Protein AF-A0A355UXX9-F1 (afdb_monomer_lite)

Radius of gyration: 16.32 Å; chains: 1; bounding box: 38×31×41 Å

pLDDT: mean 94.48, std 7.24, range [66.12, 98.5]

Secondary structure (DSSP, 8-state):
-EE-TTS-EE--------SS--------------TT--EEEEEEE-SS--BTTB-TT--EEEEEEEGGGSS---SS--S----S--

Foldseek 3Di:
DDADPVGDDDDDDDDDDDPDPDDDPDDDDDDDDDPVPFKDKDFAWAPAWADPVGGPVTDTGIDMDTPVVQADPDPDDDDGRDTPPD

Structure (mmCIF, N/CA/C/O backbone):
data_AF-A0A355UXX9-F1
#
_entry.id   AF-A0A355UXX9-F1
#
loop_
_atom_site.group_PDB
_atom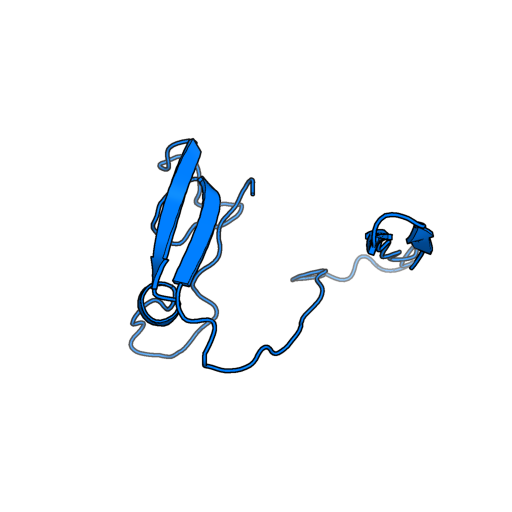_site.id
_atom_site.type_symbol
_atom_site.label_atom_id
_atom_site.label_alt_id
_atom_site.label_comp_id
_atom_site.label_asym_id
_atom_site.label_entity_id
_atom_site.label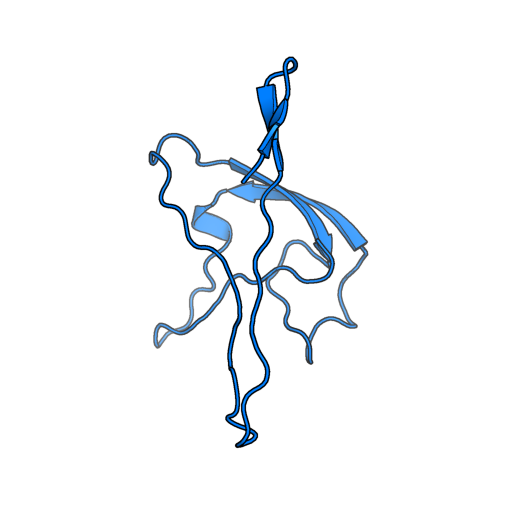_seq_id
_atom_site.pdbx_PDB_ins_code
_atom_site.Cartn_x
_atom_site.Cartn_y
_atom_site.Cartn_z
_atom_site.occupancy
_atom_site.B_iso_or_equiv
_atom_site.auth_seq_id
_atom_site.auth_comp_id
_atom_site.auth_asym_id
_atom_site.auth_atom_id
_atom_site.pdbx_PDB_model_num
ATOM 1 N N . TYR A 1 1 ? -15.058 -4.997 -16.016 1.00 93.12 1 TYR A N 1
ATOM 2 C CA . TYR A 1 1 ? -15.329 -5.672 -14.728 1.00 93.12 1 TYR A CA 1
ATOM 3 C C . TYR A 1 1 ? -16.385 -6.754 -14.942 1.00 93.12 1 TYR A C 1
ATOM 5 O O . TYR A 1 1 ? -17.033 -6.745 -15.984 1.00 93.12 1 TYR A O 1
ATOM 13 N N . LYS A 1 2 ? -16.547 -7.692 -14.004 1.00 97.81 2 LYS A N 1
ATOM 14 C CA . LYS A 1 2 ? -17.612 -8.709 -14.000 1.00 97.81 2 LYS A CA 1
ATOM 15 C C . LYS A 1 2 ? -18.252 -8.761 -12.613 1.00 97.81 2 LYS A C 1
ATOM 17 O O . LYS A 1 2 ? -17.520 -8.877 -11.638 1.00 97.81 2 LYS A O 1
ATOM 22 N N . ILE A 1 3 ? -19.579 -8.678 -12.548 1.00 98.06 3 ILE A N 1
ATOM 23 C CA . ILE A 1 3 ? -20.357 -8.740 -11.302 1.00 98.06 3 ILE A CA 1
ATOM 24 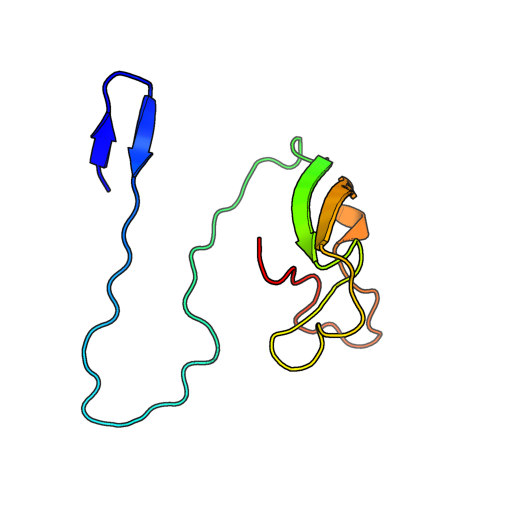C C . ILE A 1 3 ? -20.970 -10.137 -11.182 1.00 98.06 3 ILE A C 1
ATOM 26 O O . ILE A 1 3 ? -21.484 -10.674 -12.166 1.00 98.06 3 ILE A O 1
ATOM 30 N N . TYR A 1 4 ? -20.898 -10.725 -9.994 1.00 98.19 4 TYR A N 1
ATOM 31 C CA . TYR A 1 4 ? -21.469 -12.032 -9.678 1.00 98.19 4 TYR A CA 1
ATOM 32 C C . TYR A 1 4 ? -22.721 -11.888 -8.804 1.00 98.19 4 TYR A C 1
ATOM 34 O O . TYR A 1 4 ? -22.923 -10.873 -8.142 1.00 98.19 4 TYR A O 1
ATOM 42 N N . GLY A 1 5 ? -23.572 -12.920 -8.780 1.00 98.38 5 GLY A N 1
ATOM 43 C CA . GLY A 1 5 ? -24.834 -12.896 -8.022 1.00 98.38 5 GLY A CA 1
ATOM 44 C C . GLY A 1 5 ? -24.671 -12.793 -6.499 1.00 98.38 5 GLY A C 1
ATOM 45 O O . GLY A 1 5 ? -25.636 -12.494 -5.809 1.00 98.38 5 GLY A O 1
ATOM 46 N N . ASN A 1 6 ? -23.461 -13.012 -5.978 1.00 98.00 6 ASN A N 1
ATOM 47 C CA . ASN A 1 6 ? -23.106 -12.854 -4.564 1.00 98.00 6 ASN A CA 1
ATOM 48 C C . ASN A 1 6 ? -22.600 -11.439 -4.212 1.00 98.00 6 ASN A C 1
ATOM 50 O O . ASN A 1 6 ? -22.168 -11.221 -3.085 1.00 98.00 6 ASN A O 1
ATOM 54 N N . GLY A 1 7 ? -22.607 -10.498 -5.164 1.00 97.69 7 GLY A N 1
ATOM 55 C CA . GLY A 1 7 ? -22.112 -9.134 -4.965 1.00 97.69 7 GLY A CA 1
ATOM 56 C C . GLY A 1 7 ? -20.606 -8.949 -5.186 1.00 97.69 7 GLY A C 1
ATOM 57 O O . GLY A 1 7 ? -20.126 -7.823 -5.094 1.00 97.69 7 GLY A O 1
ATOM 58 N N . GLU A 1 8 ? -19.851 -10.003 -5.522 1.00 97.88 8 GLU A N 1
ATOM 59 C CA . GLU A 1 8 ? -18.431 -9.876 -5.874 1.00 97.88 8 GLU A CA 1
ATOM 60 C C . GLU A 1 8 ? -18.261 -9.142 -7.214 1.00 97.88 8 GLU A C 1
ATOM 62 O O . GLU A 1 8 ? -18.944 -9.441 -8.202 1.00 97.88 8 GLU A O 1
ATOM 67 N N . ILE A 1 9 ? -17.308 -8.206 -7.268 1.00 97.69 9 ILE A N 1
ATOM 68 C CA . ILE A 1 9 ? -16.919 -7.498 -8.490 1.00 97.69 9 ILE A CA 1
ATOM 69 C C . ILE A 1 9 ? -15.479 -7.862 -8.838 1.00 97.69 9 ILE A C 1
ATOM 71 O O . ILE A 1 9 ? -14.533 -7.444 -8.178 1.00 97.69 9 ILE A O 1
ATOM 75 N N . LYS A 1 10 ? -15.296 -8.588 -9.940 1.00 97.56 10 LYS A N 1
ATOM 76 C CA . LYS A 1 10 ? -13.973 -8.901 -10.479 1.00 97.56 10 LYS A CA 1
ATOM 77 C C . LYS A 1 10 ? -13.514 -7.819 -11.446 1.00 97.56 10 LYS A C 1
ATOM 79 O O . LYS A 1 10 ? -14.154 -7.566 -12.475 1.00 97.56 10 LYS A O 1
ATOM 84 N N . ILE A 1 11 ? -12.367 -7.221 -11.151 1.00 96.31 11 ILE A N 1
ATOM 85 C CA . ILE A 1 11 ? -11.728 -6.199 -11.981 1.00 96.31 11 ILE A CA 1
ATOM 86 C C . ILE A 1 11 ? -10.503 -6.810 -12.672 1.00 96.31 11 ILE A C 1
ATOM 88 O O . ILE A 1 11 ? -9.848 -7.701 -12.138 1.00 96.31 11 ILE A O 1
ATOM 92 N N . LYS A 1 12 ? -10.240 -6.381 -13.907 1.00 96.06 12 LYS A N 1
ATOM 93 C CA . LYS A 1 12 ? -9.043 -6.731 -14.673 1.00 96.06 12 LYS A CA 1
ATOM 94 C C . LYS A 1 12 ? -8.540 -5.463 -15.340 1.00 96.06 12 LYS A C 1
ATOM 96 O O . LYS A 1 12 ? -9.332 -4.790 -15.999 1.00 96.06 12 LYS A O 1
ATOM 101 N N . LEU A 1 13 ? -7.256 -5.180 -15.179 1.00 94.19 13 LEU A N 1
ATOM 102 C CA . LEU A 1 13 ? -6.552 -4.152 -15.928 1.00 94.19 13 LEU A CA 1
ATOM 103 C C . LEU A 1 13 ? -5.684 -4.843 -16.973 1.00 94.19 13 LEU A C 1
ATOM 105 O O . LEU A 1 13 ? -5.144 -5.920 -16.722 1.00 94.19 13 LEU A O 1
ATOM 109 N N . TYR A 1 14 ? -5.589 -4.236 -18.147 1.00 92.06 14 TYR A N 1
ATOM 110 C CA . TYR A 1 14 ? -4.714 -4.688 -19.216 1.00 92.06 14 TYR A CA 1
ATOM 111 C C . TYR A 1 14 ? -3.849 -3.510 -19.632 1.00 92.06 14 TYR A C 1
ATOM 113 O O . TYR A 1 14 ? -4.375 -2.450 -19.970 1.00 92.06 14 TYR A O 1
ATOM 121 N N . PHE A 1 15 ? -2.540 -3.713 -19.593 1.00 86.81 15 PHE A N 1
ATOM 122 C CA . PHE A 1 15 ? -1.569 -2.819 -20.193 1.00 86.81 15 PHE A CA 1
ATOM 123 C C . PHE A 1 15 ? -1.038 -3.512 -21.448 1.00 86.81 15 PHE A C 1
ATOM 125 O O . PHE A 1 15 ? -0.624 -4.669 -21.382 1.00 86.81 15 PHE A O 1
ATOM 132 N N . GLY A 1 16 ? -1.168 -2.852 -22.600 1.00 83.94 16 GLY A N 1
ATOM 133 C CA . GLY A 1 16 ? -0.776 -3.414 -23.891 1.00 83.94 16 GLY A CA 1
ATOM 134 C C . GLY A 1 16 ? 0.734 -3.399 -24.111 1.00 83.94 16 GLY A C 1
ATOM 135 O O . GLY A 1 16 ? 1.487 -2.841 -23.318 1.00 83.94 16 GLY A O 1
ATOM 136 N N . ASN A 1 17 ? 1.167 -3.997 -25.220 1.00 77.00 17 ASN A N 1
ATOM 137 C CA . ASN A 1 17 ? 2.563 -3.922 -25.640 1.00 77.00 17 ASN A CA 1
ATOM 138 C C . ASN A 1 17 ? 2.899 -2.481 -26.050 1.00 77.00 17 ASN A C 1
ATOM 140 O O . ASN A 1 17 ? 2.208 -1.911 -26.896 1.00 77.00 17 ASN A O 1
ATOM 144 N N . CYS A 1 18 ? 3.965 -1.925 -25.480 1.00 71.75 18 CYS A N 1
ATOM 145 C CA . CYS A 1 18 ? 4.594 -0.702 -25.970 1.00 71.75 18 CYS A CA 1
ATOM 146 C C . CYS A 1 18 ? 5.782 -1.079 -26.860 1.00 71.75 18 CYS A C 1
ATOM 148 O O . CYS A 1 18 ? 6.596 -1.914 -26.474 1.00 71.75 18 CYS A O 1
ATOM 150 N N . GLU A 1 19 ? 5.869 -0.476 -28.047 1.00 69.62 19 GLU A N 1
ATOM 151 C CA . GLU A 1 19 ? 6.995 -0.678 -28.975 1.00 69.62 19 GLU A CA 1
ATOM 152 C C . GLU A 1 19 ? 8.284 0.009 -28.491 1.00 69.62 19 GLU A C 1
ATOM 154 O O . GLU A 1 19 ? 9.380 -0.393 -28.872 1.00 69.62 19 GLU A O 1
ATOM 159 N N . GLU A 1 20 ? 8.155 0.994 -27.600 1.00 70.12 20 GLU A N 1
ATOM 160 C CA . GLU A 1 20 ? 9.259 1.624 -26.878 1.00 70.12 20 GLU A CA 1
ATOM 161 C C . GLU A 1 20 ? 9.186 1.239 -25.393 1.00 70.12 20 GLU A C 1
ATOM 163 O O . GLU A 1 20 ? 8.136 1.381 -24.758 1.00 70.12 20 GLU A O 1
ATOM 168 N N . GLU A 1 21 ? 10.299 0.770 -24.818 1.00 66.12 21 GLU A N 1
ATOM 169 C CA . GLU A 1 21 ? 10.437 0.604 -23.366 1.00 66.12 21 GLU A CA 1
ATOM 170 C C . GLU A 1 21 ? 10.407 1.985 -22.694 1.00 66.12 21 GLU A C 1
ATOM 172 O O . GLU A 1 21 ? 11.428 2.631 -22.468 1.00 66.12 21 GLU A O 1
ATOM 177 N N . SER A 1 22 ? 9.206 2.464 -22.386 1.00 70.75 22 SER A N 1
ATOM 178 C CA . SER A 1 22 ? 9.011 3.611 -21.508 1.00 70.75 22 SER A CA 1
ATOM 179 C C . SER A 1 22 ? 9.030 3.138 -20.054 1.00 70.75 22 SER A C 1
ATOM 181 O O . SER A 1 22 ? 8.367 2.159 -19.704 1.00 70.75 22 SER A O 1
ATOM 183 N N . PHE A 1 23 ? 9.787 3.825 -19.194 1.00 80.19 23 PHE A N 1
ATOM 184 C CA . PHE A 1 23 ? 9.788 3.553 -17.758 1.00 80.19 23 PHE A CA 1
ATOM 185 C C . PHE A 1 23 ? 8.408 3.887 -17.174 1.00 80.19 23 PHE A C 1
ATOM 187 O O . PHE A 1 23 ? 8.044 5.058 -17.058 1.00 80.19 23 PHE A O 1
ATOM 194 N N . MET A 1 24 ? 7.638 2.858 -16.815 1.00 87.12 24 MET A N 1
ATOM 195 C CA . MET A 1 24 ? 6.342 3.009 -16.158 1.00 87.12 24 MET A CA 1
ATOM 196 C C . MET A 1 24 ? 6.538 2.996 -14.634 1.00 87.12 24 MET A C 1
ATOM 198 O O . MET A 1 24 ? 6.880 1.946 -14.091 1.00 87.12 24 MET A O 1
ATOM 202 N N . PRO A 1 25 ? 6.338 4.131 -13.938 1.00 88.25 25 PRO A N 1
ATOM 203 C CA . PRO A 1 25 ? 6.609 4.224 -12.504 1.00 88.25 25 PRO A CA 1
ATOM 204 C C . PRO A 1 25 ? 5.598 3.450 -11.647 1.00 88.25 25 PRO A C 1
ATOM 206 O O . PRO A 1 25 ? 5.988 2.865 -10.642 1.00 88.25 25 PRO A O 1
ATOM 209 N N . ASP A 1 26 ? 4.321 3.436 -12.040 1.00 90.88 26 ASP A N 1
ATOM 210 C CA . ASP A 1 26 ? 3.252 2.700 -11.359 1.00 90.88 26 ASP A CA 1
ATOM 211 C C . ASP A 1 26 ? 2.133 2.327 -12.349 1.00 90.88 26 ASP A C 1
ATOM 213 O O . ASP A 1 26 ? 1.872 3.047 -13.318 1.00 90.88 26 ASP A O 1
ATOM 217 N N . PHE A 1 27 ? 1.467 1.200 -12.097 1.00 92.31 27 PHE A N 1
ATOM 218 C CA . PHE A 1 27 ? 0.302 0.719 -12.830 1.00 92.31 27 PHE A CA 1
ATOM 219 C C . PHE A 1 27 ? -0.782 0.258 -11.850 1.00 92.31 27 PHE A C 1
ATOM 221 O O . PHE A 1 27 ? -0.831 -0.903 -11.439 1.00 92.31 27 PHE A O 1
ATOM 228 N N . ALA A 1 28 ? -1.675 1.183 -11.497 1.00 94.00 28 ALA A N 1
ATOM 229 C CA . ALA A 1 28 ? -2.615 1.005 -10.398 1.00 94.00 28 ALA A CA 1
ATOM 230 C C . ALA A 1 28 ? -4.035 1.508 -10.708 1.00 94.00 28 ALA A C 1
ATOM 232 O O . ALA A 1 28 ? -4.320 2.118 -11.742 1.00 94.00 28 ALA A O 1
ATOM 233 N N . MET A 1 29 ? -4.946 1.250 -9.766 1.00 95.38 29 MET A N 1
ATOM 234 C CA . MET A 1 29 ? -6.264 1.878 -9.688 1.00 95.38 29 MET A CA 1
ATOM 235 C C . MET A 1 29 ? -6.319 2.831 -8.501 1.00 95.38 29 MET A C 1
ATOM 237 O O . MET A 1 29 ? -5.819 2.509 -7.429 1.00 95.38 29 MET A O 1
ATOM 241 N N . VAL A 1 30 ? -7.030 3.949 -8.661 1.00 96.44 30 VAL A N 1
ATOM 242 C CA . VAL A 1 30 ? -7.276 4.909 -7.579 1.00 96.44 30 VAL A CA 1
ATOM 243 C C . VAL A 1 30 ? -8.778 5.116 -7.407 1.00 96.44 30 VAL A 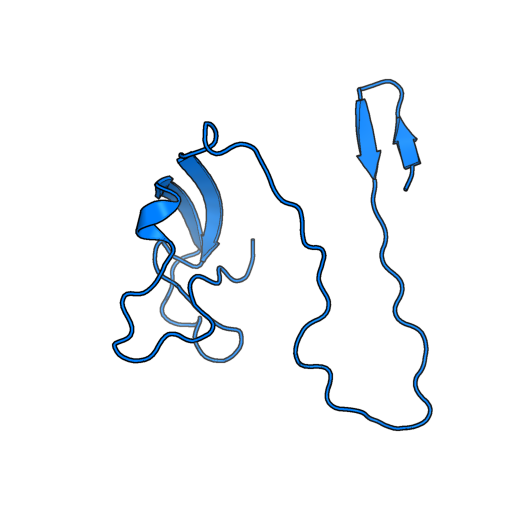C 1
ATOM 245 O O . VAL A 1 30 ? -9.505 5.330 -8.377 1.00 96.44 30 VAL A O 1
ATOM 248 N N . MET A 1 31 ? -9.244 5.074 -6.159 1.00 95.50 31 MET A N 1
ATOM 249 C CA . MET A 1 31 ? -10.629 5.345 -5.775 1.00 95.50 31 MET A CA 1
ATOM 250 C C . MET A 1 31 ? -10.647 6.255 -4.546 1.00 95.50 31 MET A C 1
ATOM 252 O O . MET A 1 31 ? -9.849 6.083 -3.630 1.00 95.50 31 MET A O 1
ATOM 256 N N . LYS A 1 32 ? -11.572 7.220 -4.516 1.00 97.12 32 LYS A N 1
ATOM 257 C CA . LYS A 1 32 ? -11.831 8.049 -3.332 1.00 97.12 32 LYS A CA 1
ATOM 258 C C . LYS A 1 32 ? -13.006 7.469 -2.551 1.00 97.12 32 LYS A C 1
ATOM 260 O O . LYS A 1 32 ? -14.028 7.143 -3.149 1.00 97.12 32 LYS A O 1
ATOM 265 N N . MET A 1 33 ? -12.859 7.393 -1.234 1.00 97.00 33 MET A N 1
ATOM 266 C CA . MET A 1 33 ? -13.869 6.893 -0.298 1.00 97.00 33 MET A CA 1
ATOM 267 C C . MET A 1 33 ? -14.303 8.014 0.665 1.00 97.00 33 MET A C 1
ATOM 269 O O . MET A 1 33 ? -13.530 8.955 0.870 1.00 97.00 33 MET A O 1
ATOM 273 N N . PRO A 1 34 ? -15.511 7.951 1.259 1.00 98.31 34 PRO A N 1
ATOM 274 C CA . PRO A 1 34 ? -15.917 8.863 2.332 1.00 98.31 34 PRO A CA 1
ATOM 275 C C . PRO A 1 34 ? -14.920 8.874 3.503 1.00 98.31 34 PRO A C 1
ATOM 277 O O . PRO A 1 34 ? -14.334 7.845 3.832 1.00 98.31 34 PRO A O 1
ATOM 280 N N . CYS A 1 35 ? -14.753 10.019 4.171 1.00 96.62 35 CYS A N 1
ATOM 281 C CA . CYS A 1 35 ? -13.792 10.169 5.276 1.00 96.62 35 CYS A CA 1
ATOM 282 C C . CYS A 1 35 ? -14.152 9.368 6.540 1.00 96.62 35 CYS A C 1
ATOM 284 O O . CYS A 1 35 ? -13.317 9.212 7.424 1.00 96.62 35 CYS A O 1
ATOM 286 N N . GLU A 1 36 ? -15.374 8.839 6.609 1.00 97.94 36 GLU A N 1
ATOM 287 C CA . GLU A 1 36 ? -15.865 7.959 7.675 1.00 97.94 36 GLU A CA 1
ATOM 288 C C . GLU A 1 36 ? -15.074 6.638 7.751 1.00 97.94 36 GLU A C 1
ATOM 290 O O . GLU A 1 36 ? -14.990 6.010 8.806 1.00 97.94 36 GLU A O 1
ATOM 295 N N . PHE A 1 37 ? -14.453 6.219 6.642 1.00 97.94 37 PHE A N 1
ATOM 296 C CA . PHE A 1 37 ? -13.602 5.032 6.572 1.00 97.94 37 PHE A CA 1
ATOM 297 C C . PHE A 1 37 ? -12.174 5.351 7.043 1.00 97.94 37 PHE A C 1
ATOM 299 O O . PHE A 1 37 ? -11.248 5.485 6.249 1.00 97.94 37 PHE A O 1
ATOM 306 N N . GLU A 1 38 ? -11.993 5.489 8.355 1.00 98.06 38 GLU A N 1
ATOM 307 C CA . GLU A 1 38 ? -10.729 5.934 8.969 1.00 98.06 38 GLU A CA 1
ATOM 308 C C . GLU A 1 38 ? -9.792 4.808 9.450 1.00 98.06 38 GLU A C 1
ATOM 310 O O . GLU A 1 38 ? -8.653 5.083 9.833 1.00 98.06 38 GLU A O 1
ATOM 315 N N . ASN A 1 39 ? -10.243 3.550 9.455 1.00 97.94 39 ASN A N 1
ATOM 316 C CA . ASN A 1 39 ? -9.446 2.397 9.885 1.00 97.94 39 ASN A CA 1
ATOM 317 C C . ASN A 1 39 ? -9.140 1.498 8.684 1.00 97.94 39 ASN A C 1
ATOM 319 O O . ASN A 1 39 ? -10.038 1.173 7.908 1.00 97.94 39 ASN A O 1
ATOM 323 N N . ILE A 1 40 ? -7.887 1.065 8.565 1.00 97.19 40 ILE A N 1
ATOM 324 C CA . ILE A 1 40 ? -7.423 0.140 7.532 1.00 97.19 40 ILE A CA 1
ATOM 325 C C . ILE A 1 40 ? -6.809 -1.095 8.190 1.00 97.19 40 ILE A C 1
ATOM 327 O O . ILE A 1 40 ? -6.106 -0.992 9.198 1.00 97.19 40 ILE A O 1
ATOM 331 N N . SER A 1 41 ? -7.071 -2.263 7.609 1.00 98.19 41 SER A N 1
ATOM 332 C CA . SER A 1 41 ? -6.409 -3.518 7.955 1.00 98.19 41 SER A CA 1
ATOM 333 C C . SER A 1 41 ? -5.933 -4.201 6.682 1.00 98.19 41 SER A C 1
ATOM 335 O O . SER A 1 41 ? -6.644 -4.201 5.678 1.00 98.19 41 SER A O 1
ATOM 337 N N . TRP A 1 42 ? -4.742 -4.787 6.726 1.00 98.06 42 TRP A N 1
ATOM 338 C CA . TRP A 1 42 ? -4.144 -5.484 5.592 1.00 98.06 42 TRP A CA 1
ATOM 339 C C . TRP A 1 42 ? -3.341 -6.687 6.072 1.00 98.06 42 TRP A C 1
ATOM 341 O O . TRP A 1 42 ? -2.907 -6.748 7.225 1.00 98.06 42 TRP A O 1
ATOM 351 N N . TYR A 1 43 ? -3.161 -7.658 5.185 1.00 98.50 43 TYR A N 1
ATOM 352 C CA . TYR A 1 43 ? -2.232 -8.761 5.373 1.00 98.50 43 TYR A CA 1
ATOM 353 C C . TYR A 1 43 ? -1.083 -8.552 4.396 1.00 98.50 43 TYR A C 1
ATOM 355 O O . TYR A 1 43 ? -1.322 -8.572 3.203 1.00 98.50 43 TYR A O 1
ATOM 363 N N . GLY A 1 44 ? 0.129 -8.298 4.879 1.00 98.06 44 GLY A N 1
ATOM 364 C CA . GLY A 1 44 ? 1.266 -7.983 4.013 1.00 98.06 44 GLY A CA 1
ATOM 365 C C . GLY A 1 44 ? 2.514 -7.662 4.816 1.00 98.06 44 GLY A C 1
ATOM 366 O O . GLY A 1 44 ? 2.642 -8.124 5.952 1.00 98.06 44 GLY A O 1
ATOM 367 N N . ARG A 1 45 ? 3.454 -6.898 4.254 1.00 98.19 45 ARG A N 1
ATOM 368 C CA . ARG A 1 45 ? 4.695 -6.536 4.954 1.00 98.19 45 ARG A CA 1
ATOM 369 C C . ARG A 1 45 ? 4.548 -5.310 5.844 1.00 98.19 45 ARG A C 1
ATOM 371 O O . ARG A 1 45 ? 4.340 -4.220 5.334 1.00 98.19 45 ARG A O 1
ATOM 378 N N . GLY A 1 46 ? 4.830 -5.491 7.137 1.00 97.19 46 GLY A N 1
ATOM 379 C CA . GLY A 1 46 ? 5.041 -4.416 8.110 1.00 97.19 46 GLY A CA 1
ATOM 380 C C . GLY A 1 46 ? 3.815 -3.546 8.408 1.00 97.19 46 GLY A C 1
ATOM 381 O O . GLY A 1 46 ? 2.859 -3.500 7.646 1.00 97.19 46 GLY A O 1
ATOM 382 N N . LYS A 1 47 ? 3.867 -2.835 9.544 1.00 96.06 47 LYS A N 1
ATOM 383 C CA . LYS A 1 47 ? 2.958 -1.706 9.805 1.00 96.06 47 LYS A CA 1
ATOM 384 C C . LYS A 1 47 ? 3.429 -0.432 9.085 1.00 96.06 47 LYS A C 1
ATOM 386 O O . LYS A 1 47 ? 2.610 0.381 8.683 1.00 96.06 47 LYS A O 1
ATOM 391 N N . GLU A 1 48 ? 4.743 -0.264 8.964 1.00 95.75 48 GLU A N 1
ATOM 392 C CA . GLU A 1 48 ? 5.371 0.925 8.383 1.00 95.75 48 GLU A CA 1
ATOM 393 C C . GLU A 1 48 ? 5.530 0.797 6.863 1.00 95.75 48 GLU A C 1
ATOM 395 O O . GLU A 1 48 ? 5.659 -0.313 6.332 1.00 95.75 48 GLU A O 1
ATOM 400 N N . GLU A 1 49 ? 5.622 1.941 6.184 1.00 97.12 49 GLU A N 1
ATOM 401 C CA . GLU A 1 49 ? 5.806 1.993 4.733 1.00 97.12 49 GLU A CA 1
ATOM 402 C C . GLU A 1 49 ? 7.047 1.225 4.242 1.00 97.12 49 GLU A C 1
ATOM 404 O O . GLU A 1 49 ? 8.131 1.250 4.841 1.00 97.12 49 GLU A O 1
ATOM 409 N N . ASN A 1 50 ? 6.906 0.560 3.099 1.00 98.00 50 ASN A N 1
ATOM 410 C CA . ASN A 1 50 ? 7.966 -0.192 2.442 1.00 98.00 50 ASN A CA 1
ATOM 411 C C . ASN A 1 50 ? 7.771 -0.231 0.918 1.00 98.00 50 ASN A C 1
ATOM 413 O O . ASN A 1 50 ? 6.666 -0.073 0.410 1.00 98.00 50 ASN A O 1
ATOM 417 N N . TYR A 1 51 ? 8.865 -0.432 0.181 1.00 97.75 51 TYR A N 1
ATOM 418 C CA . TYR A 1 51 ? 8.906 -0.335 -1.286 1.00 97.75 51 TYR A CA 1
ATOM 419 C C . TYR A 1 51 ? 9.594 -1.549 -1.907 1.00 97.75 51 TYR A C 1
ATOM 421 O O . TYR A 1 51 ? 10.234 -2.329 -1.200 1.00 97.75 51 TYR A O 1
ATOM 429 N N . CYS A 1 52 ? 9.456 -1.727 -3.223 1.00 96.50 52 CYS A N 1
ATOM 430 C CA . CYS A 1 52 ? 9.937 -2.913 -3.942 1.00 96.50 52 CYS A CA 1
ATOM 431 C C . CYS A 1 52 ? 11.444 -3.185 -3.757 1.00 96.50 52 CYS A C 1
ATOM 433 O O . CYS A 1 52 ? 11.868 -4.339 -3.743 1.00 96.50 52 CYS A O 1
ATOM 435 N N . ASP A 1 53 ? 12.242 -2.142 -3.543 1.00 97.00 53 ASP A N 1
ATOM 436 C CA . ASP A 1 53 ? 13.678 -2.187 -3.266 1.00 97.00 53 ASP A CA 1
ATOM 437 C C . ASP A 1 53 ? 14.022 -2.062 -1.763 1.00 97.00 53 ASP A C 1
ATOM 439 O O . ASP A 1 53 ? 15.160 -2.316 -1.358 1.00 97.00 53 ASP A O 1
ATOM 443 N N . ARG A 1 54 ? 13.034 -1.752 -0.911 1.00 97.38 54 ARG A N 1
ATOM 444 C CA . ARG A 1 54 ? 13.166 -1.523 0.540 1.00 97.38 54 ARG A CA 1
ATOM 445 C C . ARG A 1 54 ? 12.069 -2.237 1.343 1.00 97.38 54 ARG A C 1
ATOM 447 O O . ARG A 1 54 ? 11.326 -1.597 2.085 1.00 97.38 54 ARG A O 1
ATOM 454 N N . ASN A 1 55 ? 11.974 -3.566 1.239 1.00 98.19 55 ASN A N 1
ATOM 455 C CA . ASN A 1 55 ? 10.979 -4.361 1.987 1.00 98.19 55 ASN A CA 1
ATOM 456 C C . ASN A 1 55 ? 11.534 -5.579 2.762 1.00 98.19 55 ASN A C 1
ATOM 458 O O . ASN A 1 55 ? 10.808 -6.222 3.524 1.00 98.19 55 ASN A O 1
ATOM 462 N N . LYS A 1 56 ? 12.833 -5.881 2.650 1.00 97.19 56 LYS A N 1
ATOM 463 C CA . LYS A 1 56 ? 13.445 -7.086 3.252 1.00 97.19 56 LYS A CA 1
ATOM 464 C C . LYS A 1 56 ? 13.482 -7.090 4.788 1.00 97.19 56 LYS A C 1
ATOM 466 O O . LYS A 1 56 ? 13.586 -8.157 5.383 1.00 97.19 56 LYS A O 1
ATOM 471 N N . GLY A 1 57 ? 13.396 -5.922 5.428 1.00 96.88 57 GLY A N 1
ATOM 472 C CA . GLY A 1 57 ? 13.407 -5.778 6.892 1.00 96.88 57 GLY A CA 1
ATOM 473 C C . GLY A 1 57 ? 12.050 -5.989 7.574 1.00 96.88 57 GLY A C 1
ATOM 474 O O . GLY A 1 57 ? 11.974 -5.942 8.800 1.00 96.88 57 GLY A O 1
ATOM 475 N N . TYR A 1 58 ? 10.982 -6.214 6.806 1.00 97.94 58 TYR A N 1
ATOM 476 C CA . TYR A 1 58 ? 9.611 -6.212 7.312 1.00 97.94 58 TYR A CA 1
ATOM 477 C C . TYR A 1 58 ? 9.035 -7.625 7.372 1.00 97.94 58 TYR A C 1
ATOM 479 O O . TYR A 1 58 ? 9.176 -8.419 6.437 1.00 97.94 58 TYR A O 1
ATOM 487 N N . LYS A 1 59 ? 8.363 -7.935 8.485 1.00 98.00 59 LYS A N 1
ATOM 488 C CA . LYS A 1 59 ? 7.645 -9.202 8.672 1.00 98.00 59 LYS A CA 1
ATOM 489 C C . LYS A 1 59 ? 6.348 -9.200 7.867 1.00 98.00 59 LYS A C 1
ATOM 491 O O . LYS A 1 59 ? 5.739 -8.149 7.706 1.00 98.00 59 LYS A O 1
ATOM 496 N N . ILE A 1 60 ? 5.929 -10.379 7.414 1.00 98.31 60 ILE A N 1
ATOM 497 C CA . ILE A 1 60 ? 4.592 -10.588 6.850 1.00 98.31 60 ILE A CA 1
ATOM 498 C C . ILE A 1 60 ? 3.622 -10.899 7.991 1.00 98.31 60 ILE A C 1
ATOM 500 O O . ILE A 1 60 ? 3.940 -11.710 8.866 1.00 98.31 60 ILE A O 1
ATOM 504 N N . GLY A 1 61 ? 2.450 -10.272 7.985 1.00 98.25 61 GLY A N 1
ATOM 505 C CA . GLY A 1 61 ? 1.409 -10.499 8.980 1.00 98.25 61 GLY A CA 1
ATOM 506 C C . GLY A 1 61 ? 0.172 -9.643 8.744 1.00 98.25 61 GLY A C 1
ATOM 507 O O . GLY A 1 61 ? 0.095 -8.904 7.767 1.00 98.25 61 GLY A O 1
ATOM 508 N N . THR A 1 62 ? -0.797 -9.753 9.652 1.00 98.50 62 THR A N 1
ATOM 509 C CA . THR A 1 62 ? -1.978 -8.884 9.664 1.00 98.50 62 THR A CA 1
ATOM 510 C C . THR A 1 62 ? -1.689 -7.642 10.494 1.00 98.50 62 THR A C 1
ATOM 512 O O . THR A 1 62 ? -1.329 -7.746 11.668 1.00 98.50 62 THR A O 1
ATOM 515 N N . TYR A 1 63 ? -1.891 -6.477 9.894 1.00 98.31 63 TYR A N 1
ATOM 516 C CA . TYR A 1 63 ? -1.708 -5.175 10.521 1.00 98.31 63 TYR A CA 1
ATOM 517 C C . TYR A 1 63 ? -3.005 -4.374 10.461 1.00 98.31 63 TYR A C 1
ATOM 519 O O . TYR A 1 63 ? -3.864 -4.601 9.610 1.00 98.31 63 TYR A O 1
ATOM 527 N N . THR A 1 64 ? -3.160 -3.447 11.403 1.00 98.06 64 THR A N 1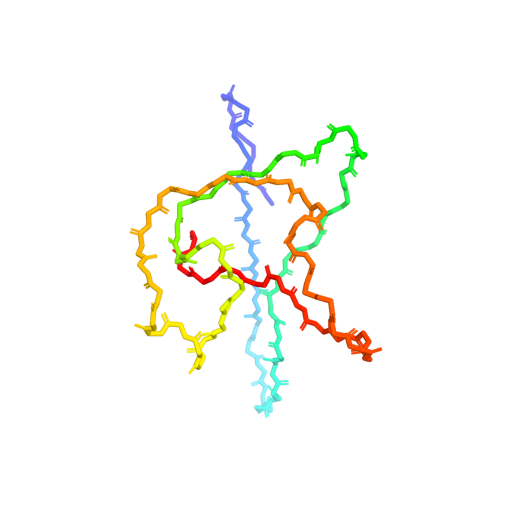
ATOM 528 C CA . THR A 1 64 ? -4.290 -2.521 11.454 1.00 98.06 64 THR A CA 1
ATOM 529 C C . THR A 1 64 ? -3.821 -1.160 11.952 1.00 98.06 64 THR A C 1
ATOM 531 O O . THR A 1 64 ? -2.907 -1.076 12.778 1.00 98.06 64 THR A O 1
ATOM 534 N N . GLY A 1 65 ? -4.446 -0.090 11.471 1.00 96.69 65 GLY A N 1
ATOM 535 C CA . GLY A 1 65 ? -4.099 1.274 11.861 1.00 96.69 65 GLY A CA 1
ATOM 536 C C . GLY A 1 65 ? -5.103 2.305 11.365 1.00 96.69 65 GLY A C 1
ATOM 537 O O . GLY A 1 65 ? -6.048 1.982 10.641 1.00 96.69 65 GLY A O 1
ATOM 538 N N . LYS A 1 66 ? -4.893 3.558 11.769 1.00 97.88 66 LYS A N 1
ATOM 539 C CA . LYS A 1 66 ? -5.647 4.695 11.231 1.00 97.88 66 LYS A CA 1
ATOM 540 C C . LYS A 1 66 ? -5.096 5.088 9.864 1.00 97.88 66 LYS A C 1
ATOM 542 O O . LYS A 1 66 ? -3.883 5.054 9.666 1.00 97.88 66 LYS A O 1
ATOM 547 N N . VAL A 1 67 ? -5.958 5.545 8.956 1.00 96.94 67 VAL A N 1
ATOM 548 C CA . VAL A 1 67 ? -5.546 6.105 7.652 1.00 96.94 67 VAL A CA 1
ATOM 549 C C . VAL A 1 67 ? -4.565 7.268 7.841 1.00 96.94 67 VAL A C 1
ATOM 551 O O . VAL A 1 67 ? -3.572 7.359 7.128 1.00 96.94 67 VAL A O 1
ATOM 554 N N . SER A 1 68 ? -4.773 8.107 8.860 1.00 96.19 68 SER A N 1
ATOM 555 C CA . SER A 1 68 ? -3.874 9.221 9.194 1.00 96.19 68 SER A CA 1
ATOM 556 C C . SER A 1 68 ? -2.472 8.790 9.639 1.00 96.19 68 SER A C 1
ATOM 558 O O . SER A 1 68 ? -1.549 9.591 9.560 1.00 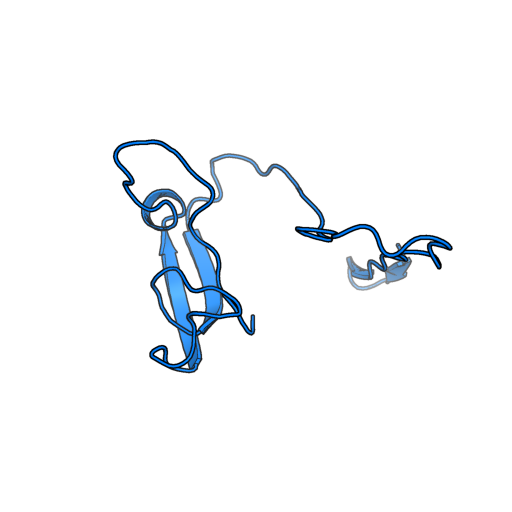96.19 68 SER A O 1
ATOM 560 N N . GLU A 1 69 ? -2.303 7.551 10.113 1.00 96.56 69 GLU A N 1
ATOM 561 C CA . GLU A 1 69 ? -0.992 6.991 10.477 1.00 96.56 69 GLU A CA 1
ATOM 562 C C . GLU A 1 69 ? -0.228 6.451 9.259 1.00 96.56 69 GLU A C 1
ATOM 564 O O . GLU A 1 69 ? 0.942 6.116 9.392 1.00 96.56 69 GLU A O 1
ATOM 569 N N . GLN A 1 70 ? -0.868 6.333 8.088 1.00 96.62 70 GLN A N 1
ATOM 570 C CA . GLN A 1 70 ? -0.250 5.734 6.896 1.00 96.62 70 GLN A CA 1
ATOM 571 C C . GLN A 1 70 ? 0.536 6.744 6.047 1.00 96.62 70 GLN A C 1
ATOM 573 O O . GLN A 1 70 ? 1.174 6.361 5.075 1.00 96.62 70 GLN A O 1
ATOM 578 N N . MET A 1 71 ? 0.498 8.029 6.398 1.00 96.06 71 MET A N 1
ATOM 579 C CA . MET A 1 71 ? 1.259 9.082 5.728 1.00 96.06 71 MET A CA 1
ATOM 580 C C . MET A 1 71 ? 2.562 9.337 6.482 1.00 96.06 71 MET A C 1
ATOM 582 O O . MET A 1 71 ? 2.538 9.745 7.646 1.00 96.06 71 MET A O 1
ATOM 586 N N . SER A 1 72 ? 3.700 9.163 5.814 1.00 96.50 72 SER A N 1
ATOM 587 C CA . SER A 1 72 ? 4.995 9.485 6.416 1.00 96.50 72 SER A CA 1
ATOM 588 C C . SER A 1 72 ? 5.195 11.002 6.511 1.00 96.50 72 SER A C 1
ATOM 590 O O . SER A 1 72 ? 4.979 11.715 5.527 1.00 96.50 72 SER A O 1
ATOM 592 N N . PRO A 1 73 ? 5.652 11.530 7.662 1.00 95.81 73 PRO A N 1
ATOM 593 C CA . PRO A 1 73 ? 5.784 12.967 7.896 1.00 95.81 73 PRO A CA 1
ATOM 594 C C . PRO A 1 73 ? 7.079 13.534 7.288 1.00 95.81 73 PRO A C 1
ATOM 596 O O . PRO A 1 73 ? 7.903 14.135 7.980 1.00 95.81 73 PRO A O 1
ATOM 599 N N . TYR A 1 74 ? 7.292 13.330 5.987 1.00 97.25 74 TYR A N 1
ATOM 600 C CA . TYR A 1 74 ? 8.424 13.918 5.276 1.00 97.25 74 TYR A CA 1
ATOM 601 C C . TYR A 1 74 ? 8.317 15.450 5.255 1.00 97.25 74 TYR A C 1
ATOM 603 O O . TYR A 1 74 ? 7.254 16.006 4.990 1.00 97.25 74 TYR A O 1
ATOM 611 N N . VAL A 1 75 ? 9.435 16.144 5.507 1.00 98.00 75 VAL A N 1
ATOM 612 C CA . VAL A 1 75 ? 9.492 17.623 5.541 1.00 98.00 75 VAL A CA 1
ATOM 613 C C . VAL A 1 75 ? 9.051 18.235 4.209 1.00 98.00 75 VAL A C 1
ATOM 615 O O . VAL A 1 75 ? 8.341 19.237 4.189 1.00 98.00 75 VAL A O 1
ATOM 618 N N . ILE A 1 76 ? 9.467 17.620 3.099 1.00 97.81 76 ILE A N 1
ATOM 619 C CA . ILE A 1 76 ? 8.972 17.925 1.757 1.00 97.81 76 ILE A CA 1
ATOM 620 C C . ILE A 1 76 ? 8.033 16.779 1.365 1.00 97.81 76 ILE A C 1
ATOM 622 O O . ILE A 1 76 ? 8.514 15.642 1.271 1.00 97.81 76 ILE A O 1
ATOM 626 N N . PRO A 1 77 ? 6.731 17.052 1.145 1.00 97.62 77 PRO A N 1
ATOM 627 C CA . PRO A 1 77 ? 5.761 16.032 0.767 1.00 97.62 77 PRO A CA 1
ATOM 628 C C . PRO A 1 77 ? 6.178 15.284 -0.498 1.00 97.62 77 PRO A C 1
ATOM 630 O O . PRO A 1 77 ? 6.535 15.900 -1.503 1.00 97.62 77 PRO A O 1
ATOM 633 N N . GLN A 1 78 ? 6.125 13.959 -0.428 1.00 97.44 78 GLN A N 1
ATOM 634 C CA . GLN A 1 78 ? 6.516 13.014 -1.474 1.00 97.44 78 GLN A CA 1
ATOM 635 C C . GLN A 1 78 ? 5.614 11.774 -1.385 1.00 97.44 78 GLN A C 1
ATOM 637 O O . GLN A 1 78 ? 4.861 11.632 -0.418 1.00 97.44 78 GLN A O 1
ATOM 642 N N . GLU A 1 79 ? 5.695 10.887 -2.380 1.00 96.44 79 GLU A N 1
ATOM 643 C CA . GLU A 1 79 ? 4.983 9.605 -2.345 1.00 96.44 79 GLU A CA 1
ATOM 644 C C . GLU A 1 79 ? 5.404 8.795 -1.109 1.00 96.44 79 GLU A C 1
ATOM 646 O O . GLU A 1 79 ? 6.597 8.639 -0.842 1.00 96.44 79 GLU A O 1
ATOM 651 N N . CYS A 1 80 ? 4.429 8.324 -0.330 1.00 97.19 80 CYS A N 1
ATOM 652 C CA . CYS A 1 80 ? 4.647 7.660 0.957 1.00 97.19 80 CYS A CA 1
ATOM 653 C C . CYS A 1 80 ? 3.528 6.652 1.265 1.00 97.19 80 CYS A C 1
ATOM 655 O O . CYS A 1 80 ? 2.486 6.656 0.613 1.00 97.19 80 CYS A O 1
ATOM 657 N N . GLY A 1 81 ? 3.733 5.796 2.270 1.00 96.75 81 GLY A N 1
ATOM 658 C CA . GLY A 1 81 ? 2.659 4.947 2.807 1.00 96.75 81 GLY A CA 1
ATOM 659 C C . GLY A 1 81 ? 2.397 3.625 2.077 1.00 96.75 81 GLY A C 1
ATOM 660 O O . GLY A 1 81 ? 1.377 2.985 2.327 1.00 96.75 81 GLY A O 1
ATOM 661 N N . ASN A 1 82 ? 3.292 3.195 1.182 1.00 97.56 82 ASN A N 1
ATOM 662 C CA . ASN A 1 82 ? 3.125 1.946 0.437 1.00 97.56 82 ASN A CA 1
ATOM 663 C C . ASN A 1 82 ? 3.299 0.691 1.319 1.00 97.56 82 ASN A C 1
ATOM 665 O O . ASN A 1 82 ? 4.182 0.645 2.178 1.00 97.56 82 ASN A O 1
ATOM 669 N N . HIS A 1 83 ? 2.520 -0.358 1.032 1.00 97.69 83 HIS A N 1
ATOM 670 C CA . HIS A 1 83 ? 2.592 -1.674 1.682 1.00 97.69 83 HIS A CA 1
ATOM 671 C C . HIS A 1 83 ? 2.788 -2.769 0.631 1.00 97.69 83 HIS A C 1
ATOM 673 O O . HIS A 1 83 ? 1.869 -3.075 -0.130 1.00 97.69 83 HIS A O 1
ATOM 679 N N . THR A 1 84 ? 3.974 -3.382 0.574 1.00 98.06 84 THR A N 1
ATOM 680 C CA . THR A 1 84 ? 4.250 -4.457 -0.399 1.00 98.06 84 THR A CA 1
ATOM 681 C C . THR A 1 84 ? 3.738 -5.826 0.065 1.00 98.06 84 THR A C 1
ATOM 683 O O . THR A 1 84 ? 3.546 -6.066 1.261 1.00 98.06 84 THR A O 1
ATOM 686 N N . ASP A 1 85 ? 3.555 -6.733 -0.901 1.00 97.31 85 ASP A N 1
ATOM 687 C CA . ASP A 1 85 ? 3.083 -8.113 -0.714 1.00 97.31 85 ASP A CA 1
ATOM 688 C C . ASP A 1 85 ? 1.735 -8.209 0.038 1.00 97.31 85 ASP A C 1
ATOM 690 O O . ASP A 1 85 ? 1.606 -9.012 0.965 1.00 97.31 85 ASP A O 1
ATOM 694 N N . THR A 1 86 ? 0.767 -7.358 -0.339 1.00 95.81 86 THR A N 1
ATOM 695 C CA . THR A 1 86 ? -0.602 -7.298 0.212 1.00 95.81 86 THR A CA 1
ATOM 696 C C . THR A 1 86 ? -1.619 -8.197 -0.490 1.00 95.81 86 THR A C 1
ATOM 698 O O . THR A 1 86 ? -1.414 -8.532 -1.680 1.00 95.81 86 THR A O 1
#

Sequence (86 aa):
YKIYGNGEIKIKLYFGNCEEESFMPDFAMVMKMPCEFENISWYGRGKEENYCDRNKGYKIGTYTGKVSEQMSPYVIPQECGNHTDT